Protein AF-A0A3L8BVX8-F1 (afdb_monomer_lite)

Secondary structure (DSSP, 8-state):
---------SSSTTHHHHHHHHHHHHHHHHHHHHHHHHHHHHHHHHHHHHHHHHHHHHHHHHS--GGGS--------------------------PPPEEEEEETTEEEEEETTEEEEEETTPBPTTSPEEEEEETTTEEEEEETTEEEEE----

Structure (mmCIF, N/CA/C/O backbone):
data_AF-A0A3L8BVX8-F1
#
_entry.id   AF-A0A3L8BVX8-F1
#
loop_
_atom_site.group_PDB
_atom_site.id
_atom_site.type_symbol
_atom_site.label_atom_id
_atom_site.label_alt_id
_atom_site.label_comp_id
_atom_site.label_asym_id
_atom_site.label_entity_id
_atom_site.label_seq_id
_atom_site.pdbx_PDB_ins_code
_atom_site.Cartn_x
_atom_site.Cartn_y
_atom_site.Cartn_z
_atom_site.occupancy
_atom_site.B_iso_or_equiv
_atom_site.auth_seq_id
_atom_site.auth_comp_id
_atom_site.auth_asym_id
_atom_site.auth_atom_id
_atom_site.pdbx_PDB_model_num
ATOM 1 N N . MET A 1 1 ? 55.418 -27.609 -65.903 1.00 40.19 1 MET A N 1
ATOM 2 C CA . MET A 1 1 ? 55.903 -26.270 -65.505 1.00 40.19 1 MET A CA 1
ATOM 3 C C . MET A 1 1 ? 54.700 -25.449 -65.061 1.00 40.19 1 MET A C 1
ATOM 5 O O . MET A 1 1 ? 53.763 -25.302 -65.830 1.00 40.19 1 MET A O 1
ATOM 9 N N . LYS A 1 2 ? 54.682 -25.034 -63.789 1.00 48.34 2 LYS A N 1
ATOM 10 C CA . LYS A 1 2 ? 53.608 -24.278 -63.122 1.00 48.34 2 LYS A CA 1
ATOM 11 C C . LYS A 1 2 ? 53.751 -22.788 -63.439 1.00 48.34 2 LYS A C 1
ATOM 13 O O . LYS A 1 2 ? 54.715 -22.222 -62.941 1.00 48.34 2 LYS A O 1
ATOM 18 N N . ARG A 1 3 ? 52.830 -22.153 -64.174 1.00 49.91 3 ARG A N 1
ATOM 19 C CA . ARG A 1 3 ? 52.626 -20.685 -64.167 1.00 49.91 3 ARG A CA 1
ATOM 20 C C . ARG A 1 3 ? 51.243 -20.325 -64.719 1.00 49.91 3 ARG A C 1
ATOM 22 O O . ARG A 1 3 ? 51.084 -20.316 -65.928 1.00 49.91 3 ARG A O 1
ATOM 29 N N . LEU A 1 4 ? 50.285 -20.030 -63.839 1.00 49.22 4 LEU A N 1
ATOM 30 C CA . LEU A 1 4 ? 49.219 -19.027 -64.024 1.00 49.22 4 LEU A CA 1
ATOM 31 C C . LEU A 1 4 ? 48.282 -19.092 -62.815 1.00 49.22 4 LEU A C 1
ATOM 33 O O . LEU A 1 4 ? 47.278 -19.791 -62.805 1.00 49.22 4 LEU A O 1
ATOM 37 N N . MET A 1 5 ? 48.678 -18.412 -61.744 1.00 55.72 5 MET A N 1
ATOM 38 C CA . MET A 1 5 ? 47.847 -18.226 -60.555 1.00 55.72 5 MET A CA 1
ATOM 39 C C . MET A 1 5 ? 48.236 -16.901 -59.901 1.00 55.72 5 MET A C 1
ATOM 41 O O . MET A 1 5 ? 48.709 -16.872 -58.777 1.00 55.72 5 MET A O 1
ATOM 45 N N . ILE A 1 6 ? 48.133 -15.801 -60.652 1.00 54.34 6 ILE A N 1
ATOM 46 C CA . ILE A 1 6 ? 48.183 -14.443 -60.092 1.00 54.34 6 ILE A CA 1
ATOM 47 C C . ILE A 1 6 ? 47.296 -13.543 -60.961 1.00 54.34 6 ILE A C 1
ATOM 49 O O . ILE A 1 6 ? 47.791 -12.813 -61.809 1.00 54.34 6 ILE A O 1
ATOM 53 N N . LEU A 1 7 ? 45.977 -13.628 -60.786 1.00 51.84 7 LEU A N 1
ATOM 54 C CA . LEU A 1 7 ? 45.077 -12.518 -61.120 1.00 51.84 7 LEU A CA 1
ATOM 55 C C . LEU A 1 7 ? 43.749 -12.655 -60.363 1.00 51.84 7 LEU A C 1
ATOM 57 O O . LEU A 1 7 ? 42.691 -12.822 -60.953 1.00 51.84 7 LEU A O 1
ATOM 61 N N . SER A 1 8 ? 43.802 -12.654 -59.032 1.00 52.12 8 SER A N 1
ATOM 62 C CA . SER A 1 8 ? 42.592 -12.572 -58.204 1.00 52.12 8 SER A CA 1
ATOM 63 C C . SER A 1 8 ? 42.935 -12.052 -56.812 1.00 52.12 8 SER A C 1
ATOM 65 O O . SER A 1 8 ? 42.783 -12.764 -55.824 1.00 52.12 8 SER A O 1
ATOM 67 N N . MET A 1 9 ? 43.466 -10.831 -56.707 1.00 54.75 9 MET A N 1
ATOM 68 C CA . MET A 1 9 ? 43.654 -10.213 -55.388 1.00 54.75 9 MET A CA 1
ATOM 69 C C . MET A 1 9 ? 43.747 -8.686 -55.455 1.00 54.75 9 MET A C 1
ATOM 71 O O . MET A 1 9 ? 44.717 -8.102 -54.998 1.00 54.75 9 MET A O 1
ATOM 75 N N . MET A 1 10 ? 42.758 -8.029 -56.061 1.00 52.38 10 MET A N 1
ATOM 76 C CA . MET A 1 10 ? 42.652 -6.561 -56.074 1.00 52.38 10 MET A CA 1
ATOM 77 C C . MET A 1 10 ? 41.171 -6.130 -56.112 1.00 52.38 10 MET A C 1
ATOM 79 O O . MET A 1 10 ? 40.773 -5.442 -57.038 1.00 52.38 10 MET A O 1
ATOM 83 N N . CYS A 1 11 ? 40.311 -6.582 -55.185 1.00 49.97 11 CYS A N 1
ATOM 84 C CA . CYS A 1 11 ? 38.930 -6.049 -55.081 1.00 49.97 11 CYS A CA 1
ATOM 85 C C . CYS A 1 11 ? 38.287 -6.091 -53.676 1.00 49.97 11 CYS A C 1
ATOM 87 O O . CYS A 1 11 ? 37.120 -5.742 -53.547 1.00 49.97 11 CYS A O 1
ATOM 89 N N . THR A 1 12 ? 38.986 -6.482 -52.605 1.00 53.22 12 THR A N 1
ATOM 90 C CA . THR A 1 12 ? 38.352 -6.632 -51.274 1.00 53.22 12 THR A CA 1
ATOM 91 C C . THR A 1 12 ? 38.521 -5.433 -50.334 1.00 53.22 12 THR A C 1
ATOM 93 O O . THR A 1 12 ? 37.872 -5.384 -49.296 1.00 53.22 12 THR A O 1
ATOM 96 N N . SER A 1 13 ? 39.326 -4.428 -50.686 1.00 50.41 13 SER A N 1
ATOM 97 C CA . SER A 1 13 ? 39.636 -3.300 -49.787 1.00 50.41 13 SER A CA 1
ATOM 98 C C . SER A 1 13 ? 38.555 -2.209 -49.725 1.00 50.41 13 SER A C 1
ATOM 100 O O . SER A 1 13 ? 38.579 -1.390 -48.813 1.00 50.41 13 SER A O 1
ATOM 102 N N . GLY A 1 14 ? 37.624 -2.165 -50.686 1.00 51.69 14 GLY A N 1
ATOM 103 C CA . GLY A 1 14 ? 36.599 -1.112 -50.771 1.00 51.69 14 GLY A CA 1
ATOM 104 C C . GLY A 1 14 ? 35.377 -1.325 -49.869 1.00 51.69 14 GLY A C 1
ATOM 105 O O . GLY A 1 14 ? 34.728 -0.356 -49.491 1.00 51.69 14 GLY A O 1
ATOM 106 N N . LEU A 1 15 ? 35.074 -2.571 -49.488 1.00 51.84 15 LEU A N 1
ATOM 107 C CA . LEU A 1 15 ? 33.893 -2.896 -48.672 1.00 51.84 15 LEU A CA 1
ATOM 108 C C . LEU A 1 15 ? 34.083 -2.563 -47.183 1.00 51.84 15 LEU A C 1
ATOM 110 O O . LEU A 1 15 ? 33.143 -2.123 -46.530 1.00 51.84 15 LEU A O 1
ATOM 114 N N . ALA A 1 16 ? 35.308 -2.683 -46.665 1.00 51.44 16 ALA A N 1
ATOM 115 C CA . ALA A 1 16 ? 35.597 -2.459 -45.247 1.00 51.44 16 ALA A CA 1
ATOM 116 C C . ALA A 1 16 ? 35.434 -0.989 -44.805 1.00 51.44 16 ALA A C 1
ATOM 118 O O . ALA A 1 16 ? 35.079 -0.724 -43.660 1.00 51.44 16 ALA A O 1
ATOM 119 N N . TYR A 1 17 ? 35.664 -0.022 -45.702 1.00 50.22 17 TYR A N 1
ATOM 120 C CA . TYR A 1 17 ? 35.533 1.405 -45.374 1.00 50.22 17 TYR A CA 1
ATOM 121 C C . TYR A 1 17 ? 34.067 1.862 -45.291 1.00 50.22 17 TYR A C 1
ATOM 123 O O . TYR A 1 17 ? 33.740 2.713 -44.468 1.00 50.22 17 TYR A O 1
ATOM 131 N N . ALA A 1 18 ? 33.178 1.274 -46.099 1.00 53.62 18 ALA A N 1
ATOM 132 C CA . ALA A 1 18 ? 31.747 1.580 -46.079 1.00 53.62 18 ALA A CA 1
ATOM 133 C C . ALA A 1 18 ? 31.022 0.939 -44.876 1.00 53.62 18 ALA A C 1
ATOM 135 O O . ALA A 1 18 ? 30.119 1.552 -44.310 1.00 53.62 18 ALA A O 1
ATOM 136 N N . GLU A 1 19 ? 31.442 -0.256 -44.437 1.00 54.75 19 GLU A N 1
ATOM 137 C CA . GLU A 1 19 ? 30.922 -0.892 -43.213 1.00 54.75 19 GLU A CA 1
ATOM 138 C C . GLU A 1 19 ? 31.287 -0.114 -41.943 1.00 54.75 19 GLU A C 1
ATOM 140 O O . GLU A 1 19 ? 30.464 0.002 -41.032 1.00 54.75 19 GLU A O 1
ATOM 145 N N . MET A 1 20 ? 32.497 0.455 -41.879 1.00 60.53 20 MET A N 1
ATOM 146 C CA . MET A 1 20 ? 32.952 1.190 -40.696 1.00 60.53 20 MET A CA 1
ATOM 147 C C . MET A 1 20 ? 32.127 2.470 -40.475 1.00 60.53 20 MET A C 1
ATOM 149 O O . MET A 1 20 ? 31.763 2.769 -39.338 1.00 60.53 20 MET A O 1
ATOM 153 N N . ASP A 1 21 ? 31.741 3.165 -41.550 1.00 66.81 21 ASP A N 1
ATOM 154 C CA . ASP A 1 21 ? 30.885 4.360 -41.481 1.00 66.81 21 ASP A CA 1
ATOM 155 C C . ASP A 1 21 ? 29.404 4.001 -41.238 1.00 66.81 21 ASP A C 1
ATOM 157 O O . ASP A 1 21 ? 28.725 4.631 -40.427 1.00 66.81 21 ASP A O 1
ATOM 161 N N . GLY A 1 22 ? 28.914 2.912 -41.844 1.00 75.69 22 GLY A N 1
ATOM 162 C CA . GLY A 1 22 ? 27.561 2.396 -41.597 1.00 75.69 22 GLY A CA 1
ATOM 163 C C . GLY A 1 22 ? 27.333 1.952 -40.147 1.00 75.69 22 GLY A C 1
ATOM 164 O O . GLY A 1 22 ? 26.266 2.196 -39.581 1.00 75.69 22 GLY A O 1
ATOM 165 N N . SER A 1 23 ? 28.349 1.363 -39.506 1.00 77.12 23 SER A N 1
ATOM 166 C CA . SER A 1 23 ? 28.278 0.970 -38.091 1.00 77.12 23 SER A CA 1
ATOM 167 C C . SER A 1 23 ? 28.149 2.170 -37.145 1.00 77.12 23 SER A C 1
ATOM 169 O O . SER A 1 23 ? 27.433 2.101 -36.145 1.00 77.12 23 SER A O 1
ATOM 171 N N . LYS A 1 24 ? 28.778 3.298 -37.495 1.00 80.94 24 LYS A N 1
ATOM 172 C CA . LYS A 1 24 ? 28.699 4.550 -36.739 1.00 80.94 24 LYS A CA 1
ATOM 173 C C . LYS A 1 24 ? 27.318 5.194 -36.858 1.00 80.94 24 LYS A C 1
ATOM 175 O O . LYS A 1 24 ? 26.773 5.633 -35.849 1.00 80.94 24 LYS A O 1
ATOM 180 N N . ILE A 1 25 ? 26.733 5.187 -38.057 1.00 80.81 25 ILE A N 1
ATOM 181 C CA . ILE A 1 25 ? 25.368 5.682 -38.297 1.00 80.81 25 ILE A CA 1
ATOM 182 C C . ILE A 1 25 ? 24.350 4.853 -37.504 1.00 80.81 25 ILE A C 1
ATOM 184 O O . ILE A 1 25 ? 23.512 5.415 -36.804 1.00 80.81 25 ILE A O 1
ATOM 188 N N . LEU A 1 26 ? 24.467 3.521 -37.534 1.00 84.12 26 LEU A N 1
ATOM 189 C CA . LEU A 1 26 ? 23.598 2.633 -36.752 1.00 84.12 26 LEU A CA 1
ATOM 190 C C . LEU A 1 26 ? 23.714 2.873 -35.241 1.00 84.12 26 LEU A C 1
ATOM 192 O O . LEU A 1 26 ? 22.714 2.816 -34.526 1.00 84.12 26 LEU A O 1
ATOM 196 N N . MET A 1 27 ? 24.923 3.142 -34.744 1.00 84.88 27 MET A N 1
ATOM 197 C CA . MET A 1 27 ? 25.143 3.455 -33.333 1.00 84.88 27 MET A CA 1
ATOM 198 C C . MET A 1 27 ? 24.500 4.792 -32.939 1.00 84.88 27 MET A C 1
ATOM 200 O O . MET A 1 27 ? 23.818 4.850 -31.917 1.00 84.88 27 MET A O 1
ATOM 204 N N . GLU A 1 28 ? 24.643 5.831 -33.765 1.00 87.06 28 GLU A N 1
ATOM 205 C CA . GLU A 1 28 ? 24.022 7.142 -33.533 1.00 87.06 28 GLU A CA 1
ATOM 206 C C . GLU A 1 28 ? 22.485 7.064 -33.567 1.00 87.06 28 GLU A C 1
ATOM 208 O O . GLU A 1 28 ? 21.800 7.638 -32.718 1.00 87.06 28 GLU A O 1
ATOM 213 N N . GLU A 1 29 ? 21.914 6.302 -34.503 1.00 83.06 29 GLU A N 1
ATOM 214 C CA . GLU A 1 29 ? 20.468 6.072 -34.560 1.00 83.06 29 GLU A CA 1
ATOM 215 C C . GLU A 1 29 ? 19.955 5.287 -33.347 1.00 83.06 29 GLU A C 1
ATOM 217 O O . GLU A 1 29 ? 18.891 5.605 -32.806 1.00 83.06 29 GLU A O 1
ATOM 222 N N . ALA A 1 30 ? 20.716 4.299 -32.869 1.00 85.25 30 ALA A N 1
ATOM 223 C CA . ALA A 1 30 ? 20.374 3.550 -31.665 1.00 85.25 30 ALA A CA 1
ATOM 224 C C . ALA A 1 30 ? 20.423 4.427 -30.401 1.00 85.25 30 ALA A C 1
ATOM 226 O O . ALA A 1 30 ? 19.580 4.276 -29.513 1.00 85.25 30 ALA A O 1
ATOM 227 N N . GLU A 1 31 ? 21.382 5.350 -30.305 1.00 87.81 31 GLU A N 1
ATOM 228 C CA . GLU A 1 31 ? 21.441 6.338 -29.223 1.00 87.81 31 GLU A CA 1
ATOM 229 C C . GLU A 1 31 ? 20.246 7.291 -29.278 1.00 87.81 31 GLU A C 1
ATOM 231 O O . GLU A 1 31 ? 19.532 7.437 -28.281 1.00 87.81 31 GLU A O 1
ATOM 236 N N . ARG A 1 32 ? 19.934 7.829 -30.462 1.00 88.50 32 ARG A N 1
ATOM 237 C CA . ARG A 1 3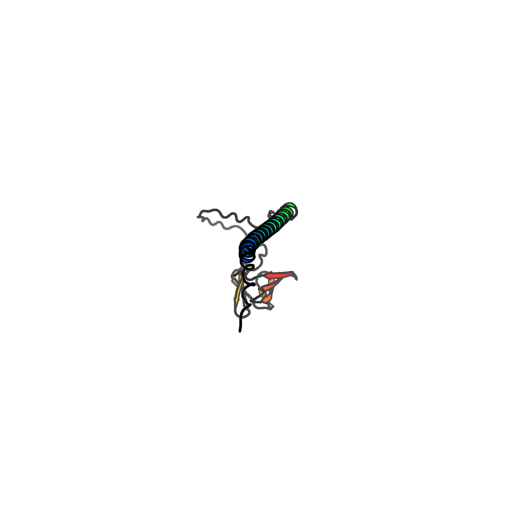2 ? 18.755 8.677 -30.679 1.00 88.50 32 ARG A CA 1
ATOM 238 C C . ARG A 1 32 ? 17.456 7.965 -30.288 1.00 88.50 32 ARG A C 1
ATOM 240 O O . ARG A 1 32 ? 16.591 8.560 -29.647 1.00 88.50 32 ARG A O 1
ATOM 247 N N . ALA A 1 33 ? 17.312 6.682 -30.620 1.00 87.75 33 ALA A N 1
ATOM 248 C CA . ALA A 1 33 ? 16.141 5.890 -30.243 1.00 87.75 33 ALA A CA 1
ATOM 249 C C . ALA A 1 33 ? 16.017 5.711 -28.718 1.00 87.75 33 ALA A C 1
ATOM 251 O O . ALA A 1 33 ? 14.920 5.834 -28.166 1.00 87.75 33 ALA A O 1
ATOM 252 N N . LYS A 1 34 ? 17.135 5.479 -28.017 1.00 90.00 34 LYS A N 1
ATOM 253 C CA . LYS A 1 34 ? 17.160 5.390 -26.546 1.00 90.00 34 LYS A CA 1
ATOM 254 C C . LYS A 1 34 ? 16.774 6.710 -25.886 1.00 90.00 34 LYS A C 1
ATOM 256 O O . LYS A 1 34 ? 16.040 6.707 -24.897 1.00 90.00 34 LYS A O 1
ATOM 261 N N . GLU A 1 35 ? 17.241 7.835 -26.421 1.00 87.44 35 GLU A N 1
ATOM 262 C CA . GLU A 1 35 ? 16.870 9.162 -25.924 1.00 87.44 35 GLU A CA 1
ATOM 263 C C . GLU A 1 35 ? 15.372 9.424 -26.077 1.00 87.44 35 GLU A C 1
ATOM 265 O O . GLU A 1 35 ? 14.720 9.834 -25.115 1.00 87.44 35 GLU A O 1
ATOM 270 N N . VAL A 1 36 ? 14.798 9.104 -27.240 1.00 91.25 36 VAL A N 1
ATOM 271 C CA . VAL A 1 36 ? 13.350 9.215 -27.469 1.00 91.25 36 VAL A CA 1
ATOM 272 C C . VAL A 1 36 ? 12.570 8.345 -26.484 1.00 91.25 36 VAL A C 1
ATOM 274 O O . VAL A 1 36 ? 11.610 8.823 -25.881 1.00 91.25 36 VAL A O 1
ATOM 277 N N . GLN A 1 37 ? 12.996 7.101 -26.256 1.00 88.69 37 GLN A N 1
ATOM 278 C CA . GLN A 1 37 ? 12.343 6.210 -25.294 1.00 88.69 37 GLN A CA 1
ATOM 279 C C . GLN A 1 37 ? 12.404 6.768 -23.863 1.00 88.69 37 GLN A C 1
ATOM 281 O O . GLN A 1 37 ? 11.413 6.740 -23.132 1.00 88.69 37 GLN A O 1
ATOM 286 N N . ARG A 1 38 ? 13.550 7.330 -23.463 1.00 91.94 38 ARG A N 1
ATOM 287 C CA . ARG A 1 38 ? 13.710 7.984 -22.159 1.00 91.94 38 ARG A CA 1
ATOM 288 C C . ARG A 1 38 ? 12.780 9.189 -22.013 1.00 91.94 38 ARG A C 1
ATOM 290 O O . ARG A 1 38 ? 12.171 9.353 -20.957 1.00 91.94 38 ARG A O 1
ATOM 297 N N . LEU A 1 39 ? 12.660 10.014 -23.052 1.00 89.12 39 LEU A N 1
ATOM 298 C CA . LEU A 1 39 ? 11.762 11.170 -23.063 1.00 89.12 39 LEU A CA 1
ATOM 299 C C . LEU A 1 39 ? 10.292 10.748 -22.989 1.00 89.12 39 LEU A C 1
ATOM 301 O O . LEU A 1 39 ? 9.528 11.343 -22.233 1.00 89.12 39 LEU A O 1
ATOM 305 N N . GLN A 1 40 ? 9.899 9.694 -23.708 1.00 88.50 40 GLN A N 1
ATOM 306 C CA . GLN A 1 40 ? 8.548 9.132 -23.621 1.00 88.50 40 GLN A CA 1
ATOM 307 C C . GLN A 1 40 ? 8.234 8.645 -22.206 1.00 88.50 40 GLN A C 1
ATOM 309 O O . GLN A 1 40 ? 7.190 8.992 -21.661 1.00 88.50 40 GLN A O 1
ATOM 314 N N . TYR A 1 41 ? 9.165 7.926 -21.578 1.00 92.81 41 TYR A N 1
ATOM 315 C CA . TYR A 1 41 ? 9.006 7.471 -20.199 1.00 92.81 41 TYR A CA 1
ATOM 316 C C . TYR A 1 41 ? 8.844 8.641 -19.214 1.00 92.81 41 TYR A C 1
ATOM 318 O O . TYR A 1 41 ? 7.983 8.618 -18.336 1.00 92.81 41 TYR A O 1
ATOM 326 N N . GLN A 1 42 ? 9.633 9.707 -19.382 1.00 91.81 42 GLN A N 1
ATOM 327 C CA . GLN A 1 42 ? 9.491 10.923 -18.576 1.00 91.81 42 GLN A CA 1
ATOM 328 C C . GLN A 1 42 ? 8.141 11.618 -18.798 1.00 91.81 42 GLN A C 1
ATOM 330 O O . GLN A 1 42 ? 7.522 12.070 -17.834 1.00 91.81 42 GLN A O 1
ATOM 335 N N . ALA A 1 43 ? 7.669 11.685 -20.044 1.00 89.69 43 ALA A N 1
ATOM 336 C CA . ALA A 1 43 ? 6.373 12.265 -20.380 1.00 89.69 43 ALA A CA 1
ATOM 337 C C . ALA A 1 43 ? 5.210 11.449 -19.795 1.00 89.69 43 ALA A C 1
ATOM 339 O O . ALA A 1 43 ? 4.244 12.027 -19.299 1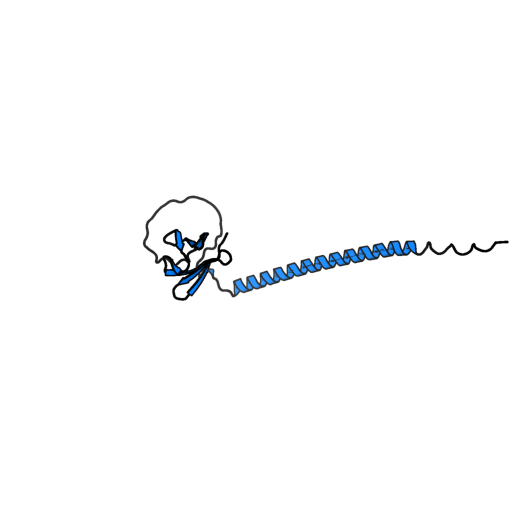.00 89.69 43 ALA A O 1
ATOM 340 N N . GLU A 1 44 ? 5.308 10.120 -19.797 1.00 90.69 44 GLU A N 1
ATOM 341 C CA . GLU A 1 44 ? 4.303 9.237 -19.206 1.00 90.69 44 GLU A CA 1
ATOM 342 C C . GLU A 1 44 ? 4.230 9.398 -17.682 1.00 90.69 44 GLU A C 1
ATOM 344 O O . GLU A 1 44 ? 3.145 9.593 -17.133 1.00 90.69 44 GLU A O 1
ATOM 349 N N . LEU A 1 45 ? 5.383 9.444 -17.007 1.00 90.44 45 LEU A N 1
ATOM 350 C CA . LEU A 1 45 ? 5.477 9.778 -15.581 1.00 90.44 45 LEU A CA 1
ATOM 351 C C . LEU A 1 45 ? 4.834 11.132 -15.263 1.00 90.44 45 LEU A C 1
ATOM 353 O O . LEU A 1 45 ? 4.117 11.270 -14.269 1.00 90.44 45 LEU A O 1
ATOM 357 N N . LEU A 1 46 ? 5.087 12.144 -16.096 1.00 89.75 46 LEU A N 1
ATOM 358 C CA . LEU A 1 46 ? 4.501 13.469 -15.919 1.00 89.75 46 LEU A CA 1
ATOM 359 C C . LEU A 1 46 ? 2.980 13.440 -16.118 1.00 89.75 46 LEU A C 1
ATOM 361 O O . LEU A 1 46 ? 2.254 14.048 -15.333 1.00 89.75 46 LEU A O 1
ATOM 365 N N . LYS A 1 47 ? 2.495 12.699 -17.120 1.00 90.69 47 LYS A N 1
ATOM 366 C CA . LYS A 1 47 ? 1.064 12.520 -17.385 1.00 90.69 47 LYS A CA 1
ATOM 367 C C . LYS A 1 47 ? 0.356 11.864 -16.201 1.00 90.69 47 LYS A C 1
ATOM 369 O O . LYS A 1 47 ? -0.666 12.379 -15.761 1.00 90.69 47 LYS A O 1
ATOM 374 N N . GLN A 1 48 ? 0.927 10.798 -15.643 1.00 90.56 48 GLN A N 1
ATOM 375 C CA . GLN A 1 48 ? 0.384 10.135 -14.454 1.00 90.56 48 GLN A CA 1
ATOM 376 C C . GLN A 1 48 ? 0.310 11.089 -13.258 1.00 90.56 48 GLN A C 1
ATOM 378 O O . GLN A 1 48 ? -0.708 11.154 -12.575 1.00 90.56 48 GLN A O 1
ATOM 383 N N . ARG A 1 49 ? 1.360 11.886 -13.021 1.00 87.38 49 ARG A N 1
ATOM 384 C CA . ARG A 1 49 ? 1.362 12.892 -11.945 1.00 87.38 49 ARG A CA 1
ATOM 385 C C . ARG A 1 49 ? 0.299 13.968 -12.149 1.00 87.38 49 ARG A C 1
ATOM 387 O O . ARG A 1 49 ? -0.358 14.348 -11.186 1.00 87.38 49 ARG A O 1
ATOM 394 N N . ALA A 1 50 ? 0.126 14.450 -13.379 1.00 87.69 50 ALA A N 1
ATOM 395 C CA . ALA A 1 50 ? -0.902 15.433 -13.709 1.00 87.69 50 ALA A CA 1
ATOM 396 C C . ALA A 1 50 ? -2.316 14.865 -13.515 1.00 87.69 50 ALA A C 1
ATOM 398 O O . ALA A 1 50 ? -3.194 15.555 -13.005 1.00 87.69 50 ALA A O 1
ATOM 399 N N . GLU A 1 51 ? -2.527 13.601 -13.875 1.00 87.69 51 GLU A N 1
ATOM 400 C CA . GLU A 1 51 ? -3.796 12.908 -13.669 1.00 87.69 51 GLU A CA 1
ATOM 401 C C . GLU A 1 51 ? -4.104 12.709 -12.176 1.00 87.69 51 GLU A C 1
ATOM 403 O O . GLU A 1 51 ? -5.205 13.040 -11.740 1.00 87.69 51 GLU A O 1
ATOM 408 N N . ILE A 1 52 ? -3.123 12.291 -11.367 1.00 82.88 52 ILE A N 1
ATOM 409 C CA . ILE A 1 52 ? -3.263 12.222 -9.901 1.00 82.88 52 ILE A CA 1
ATOM 410 C C . ILE A 1 52 ? -3.619 13.597 -9.331 1.00 82.88 52 ILE A C 1
ATOM 412 O O . ILE A 1 52 ? -4.561 13.706 -8.553 1.00 82.88 52 ILE A O 1
ATOM 416 N N . ALA A 1 53 ? -2.904 14.652 -9.733 1.00 81.75 53 ALA A N 1
ATOM 417 C CA . ALA A 1 53 ? -3.174 16.008 -9.264 1.00 81.75 53 ALA A CA 1
ATOM 418 C C . ALA A 1 53 ? -4.593 16.471 -9.629 1.00 81.75 53 ALA A C 1
ATOM 420 O O . ALA A 1 53 ? -5.263 17.090 -8.808 1.00 81.75 53 ALA A O 1
ATOM 421 N N . LYS A 1 54 ? -5.076 16.120 -10.827 1.00 86.62 54 LYS A N 1
ATOM 422 C CA . LYS A 1 54 ? -6.446 16.413 -11.252 1.00 86.62 54 LYS A CA 1
ATOM 423 C C . LYS A 1 54 ? -7.472 15.687 -10.383 1.00 86.62 54 LYS A C 1
ATOM 425 O O . LYS A 1 54 ? -8.416 16.318 -9.924 1.00 86.62 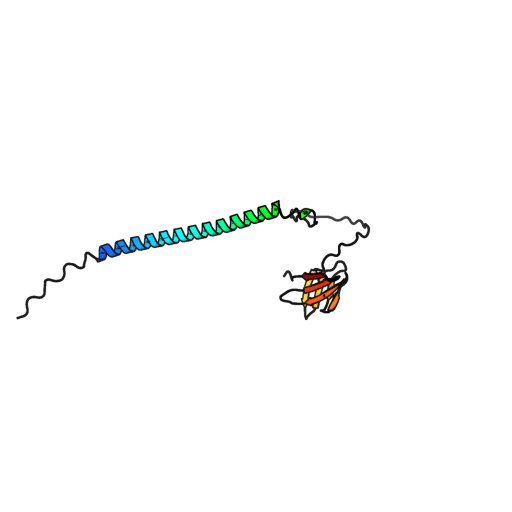54 LYS A O 1
ATOM 430 N N . TYR A 1 55 ? -7.283 14.394 -10.123 1.00 82.44 55 TYR A N 1
ATOM 431 C CA . TYR A 1 55 ? -8.184 13.659 -9.234 1.00 82.44 55 TYR A CA 1
ATOM 432 C C . TYR A 1 55 ? -8.129 14.183 -7.796 1.00 82.44 55 TYR A C 1
ATOM 434 O O . TYR A 1 55 ? -9.165 14.250 -7.146 1.00 82.44 55 TYR A O 1
ATOM 442 N N . MET A 1 56 ? -6.960 14.599 -7.302 1.00 79.25 56 MET A N 1
ATOM 443 C CA . MET A 1 56 ? -6.840 15.240 -5.989 1.00 79.25 56 MET A CA 1
ATOM 444 C C . MET A 1 56 ? -7.613 16.559 -5.920 1.00 79.25 56 MET A C 1
ATOM 446 O O . MET A 1 56 ? -8.311 16.786 -4.937 1.00 79.25 56 MET A O 1
ATOM 450 N N . ASP A 1 57 ? -7.527 17.400 -6.952 1.00 79.75 57 ASP A N 1
ATOM 451 C CA . ASP A 1 57 ? -8.295 18.648 -7.037 1.00 79.75 57 ASP A CA 1
ATOM 452 C C . ASP A 1 57 ? -9.806 18.369 -7.113 1.00 79.75 57 ASP A C 1
ATOM 454 O O . ASP A 1 57 ? -10.611 19.020 -6.450 1.00 79.75 57 ASP A O 1
ATOM 458 N N . GLU A 1 58 ? -10.208 17.330 -7.847 1.00 78.38 58 GLU A N 1
ATOM 459 C CA . GLU A 1 58 ? -11.610 16.918 -7.945 1.00 78.38 58 GLU A CA 1
ATOM 460 C C . GLU A 1 58 ? -12.142 16.362 -6.614 1.00 78.38 58 GLU A C 1
ATOM 462 O O . GLU A 1 58 ? -13.259 16.693 -6.214 1.00 78.38 58 GLU A O 1
ATOM 467 N N . ILE A 1 59 ? -11.323 15.611 -5.870 1.00 77.06 59 ILE A N 1
ATOM 468 C CA . ILE A 1 59 ? -11.615 15.188 -4.492 1.00 77.06 59 ILE A CA 1
ATOM 469 C C . ILE A 1 59 ? -11.688 16.402 -3.563 1.00 77.06 59 ILE A C 1
ATOM 471 O O . ILE A 1 59 ? -12.607 16.489 -2.761 1.00 77.06 59 ILE A O 1
ATOM 475 N N . GLN A 1 60 ? -10.778 17.367 -3.669 1.00 75.00 60 GLN A N 1
ATOM 476 C CA . GLN A 1 60 ? -10.824 18.575 -2.844 1.00 75.00 60 GLN A CA 1
ATOM 477 C C . GLN A 1 60 ? -12.082 19.412 -3.129 1.00 75.00 60 GLN A C 1
ATOM 479 O O . GLN A 1 60 ? -12.660 20.002 -2.220 1.00 75.00 60 GLN A O 1
ATOM 484 N N . LYS A 1 61 ? -12.527 19.449 -4.389 1.00 75.50 61 LYS A N 1
ATOM 485 C CA . LYS A 1 61 ? -13.678 20.241 -4.830 1.00 75.50 61 LYS A CA 1
ATOM 486 C C . LYS A 1 61 ? -15.027 19.572 -4.560 1.00 75.50 61 LYS A C 1
ATOM 488 O O . LYS A 1 61 ? -15.992 20.268 -4.252 1.00 75.50 61 LYS A O 1
ATOM 493 N N . HIS A 1 62 ? -15.119 18.249 -4.707 1.00 75.50 62 HIS A N 1
ATOM 494 C CA . HIS A 1 62 ? -16.377 17.495 -4.603 1.00 75.50 62 HIS A CA 1
ATOM 495 C C . HIS A 1 62 ? -16.451 16.565 -3.388 1.00 75.50 62 HIS A C 1
ATOM 497 O O . HIS A 1 62 ? -17.547 16.189 -2.982 1.00 75.50 62 HIS A O 1
ATOM 503 N N . GLY A 1 63 ? -15.315 16.199 -2.800 1.00 62.16 63 GLY A N 1
ATOM 504 C CA . GLY A 1 63 ? -15.196 15.253 -1.686 1.00 62.16 63 GLY A CA 1
ATOM 505 C C . GLY A 1 63 ? -15.586 15.805 -0.318 1.00 62.16 63 GLY A C 1
ATOM 506 O O . GLY A 1 63 ? -15.415 15.101 0.671 1.00 62.16 63 GLY A O 1
ATOM 507 N N . GLY A 1 64 ? -16.151 17.014 -0.264 1.00 53.59 64 GLY A N 1
ATOM 508 C CA . GLY A 1 64 ? -16.660 17.610 0.963 1.00 53.59 64 GLY A CA 1
ATOM 509 C C . GLY A 1 64 ? -15.544 18.071 1.895 1.00 53.59 64 GLY A C 1
ATOM 510 O O . GLY A 1 64 ? -14.514 17.424 2.069 1.00 53.59 64 GLY A O 1
ATOM 511 N N . ASP A 1 65 ? -15.759 19.229 2.501 1.00 53.59 65 ASP A N 1
ATOM 512 C CA . ASP A 1 65 ? -14.869 19.788 3.502 1.00 53.59 65 ASP A CA 1
ATOM 513 C C . ASP A 1 65 ? -14.929 18.904 4.761 1.00 53.59 65 ASP A C 1
ATOM 515 O O . ASP A 1 65 ? -15.775 19.079 5.635 1.00 53.59 65 ASP A O 1
ATOM 519 N N . VAL A 1 66 ? -14.049 17.901 4.856 1.00 53.75 66 VAL A N 1
ATOM 520 C CA . VAL A 1 66 ? -13.919 17.071 6.071 1.00 53.75 66 VAL A CA 1
ATOM 521 C C . VAL A 1 66 ? -13.400 17.906 7.252 1.00 53.75 66 VAL A C 1
ATOM 523 O O . VAL A 1 66 ? -13.346 17.426 8.377 1.00 53.75 66 VAL A O 1
ATOM 526 N N . THR A 1 67 ? -13.070 19.182 7.029 1.00 53.91 67 THR A N 1
ATOM 527 C CA . THR A 1 67 ? -12.710 20.149 8.069 1.00 53.91 67 THR A CA 1
ATOM 528 C C . THR A 1 67 ? -13.851 20.400 9.067 1.00 53.91 67 THR A C 1
ATOM 530 O O . THR A 1 67 ? -13.569 20.795 10.197 1.00 53.91 67 THR A O 1
ATOM 533 N N . ASP A 1 68 ? -15.108 20.096 8.712 1.00 49.44 68 ASP A N 1
ATOM 534 C CA . ASP A 1 68 ? -16.255 20.162 9.640 1.00 49.44 68 ASP A CA 1
ATOM 535 C C . ASP A 1 68 ? -16.486 18.850 10.428 1.00 49.44 68 ASP A C 1
ATOM 537 O O . ASP A 1 68 ? -17.219 18.821 11.417 1.00 49.44 68 ASP A O 1
ATOM 541 N N . PHE A 1 69 ? -15.797 17.760 10.062 1.00 50.19 69 PHE A N 1
ATOM 542 C CA . PHE A 1 69 ? -15.639 16.566 10.901 1.00 50.19 69 PHE A CA 1
ATOM 543 C C . PHE A 1 69 ? -14.283 16.651 11.599 1.00 50.19 69 PHE A C 1
ATOM 545 O O . PHE A 1 69 ? -13.281 16.094 11.161 1.00 50.19 69 PHE A O 1
ATOM 552 N N . GLY A 1 70 ? -14.267 17.441 12.673 1.00 52.31 70 GLY A N 1
ATOM 553 C CA . GLY A 1 70 ? -13.073 17.964 13.320 1.00 52.31 70 GLY A CA 1
ATOM 554 C C . GLY A 1 70 ? -11.907 16.991 13.476 1.00 52.31 70 GLY A C 1
ATOM 555 O O . GLY A 1 70 ? -11.934 16.121 14.334 1.00 52.31 70 GLY A O 1
ATOM 556 N N . THR A 1 71 ? -10.822 17.263 12.752 1.00 43.34 71 THR A N 1
ATOM 557 C CA . THR A 1 71 ? -9.454 16.953 13.182 1.00 43.34 71 THR A CA 1
ATOM 558 C C . THR A 1 71 ? -8.470 17.903 12.504 1.00 43.34 71 THR A C 1
ATOM 560 O O . THR A 1 71 ? -8.141 17.768 11.333 1.00 43.34 71 THR A O 1
ATOM 563 N N . VAL A 1 72 ? -8.042 18.896 13.285 1.00 41.94 72 VAL A N 1
ATOM 564 C CA . VAL A 1 72 ? -6.685 19.456 13.367 1.00 41.94 72 VAL A CA 1
ATOM 565 C C . VAL A 1 72 ? -5.872 19.448 12.066 1.00 41.94 72 VAL A C 1
ATOM 567 O O . VAL A 1 72 ? -5.155 18.506 11.738 1.00 41.94 72 VAL A O 1
ATOM 570 N N . SER A 1 73 ? -5.884 20.598 11.395 1.00 41.88 73 SER A N 1
ATOM 571 C CA . SER A 1 73 ? -4.814 21.006 10.490 1.00 41.88 73 SER A CA 1
ATOM 572 C C . SER A 1 73 ? -3.513 21.133 11.291 1.00 41.88 73 SER A C 1
ATOM 574 O O . SER A 1 73 ? -3.269 22.141 11.957 1.00 41.88 73 SER A O 1
ATOM 576 N N . THR A 1 74 ? -2.671 20.099 11.273 1.00 46.09 74 THR A N 1
ATOM 577 C CA . THR A 1 74 ? -1.330 20.155 11.869 1.00 46.09 74 THR A CA 1
ATOM 578 C C . THR A 1 74 ? -0.421 20.988 10.971 1.00 46.09 74 THR A C 1
ATOM 580 O O . THR A 1 74 ? 0.415 20.473 10.233 1.00 46.09 74 THR A O 1
ATOM 583 N N . ARG A 1 75 ? -0.575 22.314 11.032 1.00 40.00 75 ARG A N 1
ATOM 584 C CA . ARG A 1 75 ? 0.462 23.247 10.594 1.00 40.00 75 ARG A CA 1
ATOM 585 C C . ARG A 1 75 ? 1.407 23.468 11.766 1.00 40.00 75 ARG A C 1
ATOM 587 O O . ARG A 1 75 ? 1.219 24.347 12.599 1.00 40.00 75 ARG A O 1
ATOM 594 N N . SER A 1 76 ? 2.414 22.612 11.843 1.00 43.66 76 SER A N 1
ATOM 595 C CA . SER A 1 76 ? 3.520 22.723 12.783 1.00 43.66 76 SER A CA 1
ATOM 596 C C . SER A 1 76 ? 4.361 23.967 12.487 1.00 43.66 76 SER A C 1
ATOM 598 O O . SER A 1 76 ? 5.172 23.969 11.563 1.00 43.66 76 SER A O 1
ATOM 600 N N . THR A 1 77 ? 4.208 24.996 13.318 1.00 35.66 77 THR A N 1
ATOM 601 C CA . THR A 1 77 ? 5.220 26.036 13.538 1.00 35.66 77 THR A CA 1
ATOM 602 C C . THR A 1 77 ? 5.283 26.383 15.022 1.00 35.66 77 THR A C 1
ATOM 604 O O . THR A 1 77 ? 4.402 27.060 15.533 1.00 35.66 77 THR A O 1
ATOM 607 N N . GLY A 1 78 ? 6.342 25.897 15.673 1.00 38.69 78 GLY A N 1
ATOM 608 C CA . GLY A 1 78 ? 7.213 26.679 16.553 1.00 38.69 78 GLY A CA 1
ATOM 609 C C . GLY A 1 78 ? 6.663 27.288 17.848 1.00 38.69 78 GLY A C 1
ATOM 610 O O . GLY A 1 78 ? 5.844 28.197 17.824 1.00 38.69 78 GLY A O 1
ATOM 611 N N . THR A 1 79 ? 7.343 26.912 18.940 1.00 32.31 79 THR A N 1
ATOM 612 C CA . THR A 1 79 ? 7.656 27.754 20.117 1.00 32.31 79 THR A CA 1
ATOM 613 C C . THR A 1 79 ? 6.798 27.534 21.371 1.00 32.31 79 THR A C 1
ATOM 615 O O . THR A 1 79 ? 5.800 28.195 21.620 1.00 32.31 79 THR A O 1
ATOM 618 N N . SER A 1 80 ? 7.276 26.568 22.162 1.00 43.88 80 SER A N 1
ATOM 619 C CA . SER A 1 80 ? 7.506 26.572 23.619 1.00 43.88 80 SER A CA 1
ATOM 620 C C . SER A 1 80 ? 6.679 27.462 24.567 1.00 43.88 80 SER A C 1
ATOM 622 O O . SER A 1 80 ? 6.684 28.686 24.464 1.00 43.88 80 SER A O 1
ATOM 624 N N . ASN A 1 81 ? 6.252 26.784 25.643 1.00 38.78 81 ASN A N 1
ATOM 625 C CA . ASN A 1 81 ? 5.955 27.235 27.012 1.00 38.78 81 ASN A CA 1
ATOM 626 C C . ASN A 1 81 ? 4.507 27.641 27.328 1.00 38.78 81 ASN A C 1
ATOM 628 O O . ASN A 1 81 ? 4.124 28.802 27.251 1.00 38.78 81 ASN A O 1
ATOM 632 N N . ALA A 1 82 ? 3.758 26.671 27.859 1.00 39.84 82 ALA A N 1
ATOM 633 C CA . ALA A 1 82 ? 2.779 26.910 28.919 1.00 39.84 82 ALA A CA 1
ATOM 634 C C . ALA A 1 82 ? 3.417 26.481 30.262 1.00 39.84 82 ALA A C 1
ATOM 636 O O . ALA A 1 82 ? 4.335 25.654 30.256 1.00 39.84 82 ALA A O 1
ATOM 637 N N . PRO A 1 83 ? 2.949 26.994 31.412 1.00 54.72 83 PRO A N 1
ATOM 638 C CA . PRO A 1 83 ? 1.794 26.307 31.983 1.00 54.72 83 PRO A CA 1
ATOM 639 C C . PRO A 1 83 ? 0.824 27.237 32.715 1.00 54.72 83 PRO A C 1
ATOM 641 O O . PRO A 1 83 ? 1.229 28.087 33.502 1.00 54.72 83 PRO A O 1
ATOM 644 N N . VAL A 1 84 ? -0.474 26.991 32.558 1.00 35.94 84 VAL A N 1
ATOM 645 C CA . VAL A 1 84 ? -1.436 27.309 33.619 1.00 35.94 84 VAL A CA 1
ATOM 646 C C . VAL A 1 84 ? -2.600 26.329 33.580 1.00 35.94 84 VAL A C 1
ATOM 648 O O . VAL A 1 84 ? -3.348 26.252 32.609 1.00 35.94 84 VAL A O 1
ATOM 651 N N . SER A 1 85 ? -2.706 25.574 34.674 1.00 58.91 85 SER A N 1
ATOM 652 C CA . SER A 1 85 ? -3.868 24.796 35.086 1.00 58.91 85 SER A CA 1
ATOM 653 C C . SER A 1 85 ? -5.105 25.671 35.224 1.00 58.91 85 SER A C 1
ATOM 655 O O . SER A 1 85 ? -5.048 26.697 35.895 1.00 58.91 85 SER A O 1
ATOM 657 N N . VAL A 1 86 ? -6.242 25.167 34.749 1.00 36.97 86 VAL A N 1
ATOM 658 C CA . VAL A 1 86 ? -7.550 25.374 35.385 1.00 36.97 86 VAL A CA 1
ATOM 659 C C . VAL A 1 86 ? -8.443 24.166 35.110 1.00 36.97 86 VAL A C 1
ATOM 661 O O . VAL A 1 86 ? -8.644 23.755 33.971 1.00 36.97 86 VAL A O 1
ATOM 664 N N . SER A 1 87 ? -8.951 23.592 36.195 1.00 57.97 87 SER A N 1
ATOM 665 C CA . SER A 1 87 ? -9.929 22.511 36.252 1.00 57.97 87 SER A CA 1
ATOM 666 C C . SER A 1 87 ? -11.283 22.994 35.716 1.00 57.97 87 SER A C 1
ATOM 668 O O . SER A 1 87 ? -11.827 23.968 36.234 1.00 57.97 87 SER A O 1
ATOM 670 N N . ALA A 1 88 ? -11.847 22.311 34.717 1.00 40.62 88 ALA A N 1
ATOM 671 C CA . ALA A 1 88 ? -13.173 22.594 34.160 1.00 40.62 88 ALA A CA 1
ATOM 672 C C . ALA A 1 88 ? -13.879 21.279 33.741 1.00 40.62 88 ALA A C 1
ATOM 674 O O . ALA A 1 88 ? -13.207 20.262 33.562 1.00 40.62 88 ALA A O 1
ATOM 675 N N . PRO A 1 89 ? -15.224 21.260 33.689 1.00 41.06 89 PRO A N 1
ATOM 676 C CA . PRO A 1 89 ? -16.056 20.091 33.972 1.00 41.06 89 PRO A CA 1
ATOM 677 C C . PRO A 1 89 ? -16.102 19.070 32.829 1.00 41.06 89 PRO A C 1
ATOM 679 O O . PRO A 1 89 ? -15.833 19.388 31.675 1.00 41.06 89 PRO A O 1
ATOM 682 N N . ALA A 1 90 ? -16.462 17.833 33.187 1.00 47.12 90 ALA A N 1
ATOM 683 C CA . ALA A 1 90 ? -16.535 16.663 32.319 1.00 47.12 90 ALA A CA 1
ATOM 684 C C . ALA A 1 90 ? -17.387 16.907 31.059 1.00 47.12 90 ALA A C 1
ATOM 686 O O . ALA A 1 90 ? -18.615 16.847 31.085 1.00 47.12 90 ALA A O 1
ATOM 687 N N . ILE A 1 91 ? -16.693 17.151 29.950 1.00 46.16 91 ILE A N 1
ATOM 688 C CA . ILE A 1 91 ? -17.209 17.069 28.583 1.00 46.16 91 ILE A CA 1
ATOM 689 C C . ILE A 1 91 ? -17.471 15.578 28.310 1.00 46.16 91 ILE A C 1
ATOM 691 O O . ILE A 1 91 ? -16.623 14.760 28.687 1.00 46.16 91 ILE A O 1
ATOM 695 N N . PRO A 1 92 ? -18.606 15.179 27.700 1.00 42.81 92 PRO A N 1
ATOM 696 C CA . PRO A 1 92 ? -18.815 13.793 27.301 1.00 42.81 92 PRO A CA 1
ATOM 697 C C . PRO A 1 92 ? -17.687 13.423 26.340 1.00 42.81 92 PRO A C 1
ATOM 699 O O . PRO A 1 92 ? -17.607 13.943 25.228 1.00 42.81 92 PRO A O 1
ATOM 702 N N . LYS A 1 93 ? -16.752 12.602 26.832 1.00 50.59 93 LYS A N 1
ATOM 703 C CA . LYS A 1 93 ? -15.595 12.143 26.072 1.00 50.59 93 LYS A CA 1
ATOM 704 C C . LYS A 1 93 ? -16.146 11.408 24.864 1.00 50.59 93 LYS A C 1
ATOM 706 O O . LYS A 1 93 ? -16.733 10.341 25.015 1.00 50.59 93 LYS A O 1
ATOM 711 N N . VAL A 1 94 ? -15.994 12.022 23.694 1.00 50.66 94 VAL A N 1
ATOM 712 C CA . VAL A 1 94 ? -16.159 11.354 22.407 1.00 50.66 94 VAL A CA 1
ATOM 713 C C . VAL A 1 94 ? -15.422 10.026 22.532 1.00 50.66 94 VAL A C 1
ATOM 715 O O . VAL A 1 94 ? -14.275 10.014 22.984 1.00 50.66 94 VAL A O 1
ATOM 718 N N . ASP A 1 95 ? -16.125 8.925 22.269 1.00 60.06 95 ASP A N 1
ATOM 719 C CA . ASP A 1 95 ? -15.613 7.560 22.379 1.00 60.06 95 ASP A CA 1
ATOM 720 C C . ASP A 1 95 ? -14.460 7.371 21.385 1.00 60.06 95 ASP A C 1
ATOM 722 O O . ASP A 1 95 ? -14.626 6.849 20.285 1.00 60.06 95 ASP A O 1
ATOM 726 N N . GLU A 1 96 ? -13.286 7.864 21.761 1.00 69.00 96 GLU A N 1
ATOM 727 C CA . GLU A 1 96 ? -12.079 7.804 20.961 1.00 69.00 96 GLU A CA 1
ATOM 728 C C . GLU A 1 96 ? -11.675 6.341 20.819 1.00 69.00 96 GLU A C 1
ATOM 730 O O . GLU A 1 96 ? -11.675 5.563 21.782 1.00 69.00 96 GLU A O 1
ATOM 735 N N . LEU A 1 97 ? -11.406 5.950 19.578 1.00 76.00 97 LEU A N 1
ATOM 736 C CA . LEU A 1 97 ? -11.031 4.589 19.248 1.00 76.00 97 LEU A CA 1
ATOM 737 C C . LEU A 1 97 ? -9.721 4.242 19.967 1.00 76.00 97 LEU A C 1
ATOM 739 O O . LEU A 1 97 ? -8.746 4.984 19.846 1.00 76.00 97 LEU A O 1
ATOM 743 N N . PRO A 1 98 ? -9.677 3.131 20.721 1.00 79.31 98 PRO A N 1
ATOM 744 C CA . PRO A 1 98 ? -8.467 2.730 21.421 1.00 79.31 98 PRO A CA 1
ATOM 745 C C . PRO A 1 98 ? -7.347 2.468 20.418 1.00 79.31 98 PRO A C 1
ATOM 747 O O . PRO A 1 98 ? -7.519 1.698 19.476 1.00 79.31 98 PRO A O 1
ATOM 750 N N . THR A 1 99 ? -6.183 3.073 20.633 1.00 83.31 99 THR A N 1
ATOM 751 C CA . THR A 1 99 ? -5.023 2.887 19.753 1.00 83.31 99 THR A CA 1
ATOM 752 C C . THR A 1 99 ? -4.168 1.724 20.242 1.00 83.31 99 THR A C 1
ATOM 754 O O . THR A 1 99 ? -3.960 1.551 21.444 1.00 83.31 99 THR A O 1
ATOM 757 N N . VAL A 1 100 ? -3.682 0.884 19.326 1.00 84.56 100 VAL A N 1
ATOM 758 C CA . VAL A 1 100 ? -2.835 -0.267 19.670 1.00 84.56 100 VAL A CA 1
ATOM 759 C C . VAL A 1 100 ? -1.394 0.212 19.825 1.00 84.56 100 VAL A C 1
ATOM 761 O O . VAL A 1 100 ? -0.808 0.732 18.886 1.00 84.56 100 VAL A O 1
ATOM 764 N N . LEU A 1 101 ? -0.820 0.027 21.014 1.00 83.62 101 LEU A N 1
ATOM 765 C CA . LEU A 1 101 ? 0.567 0.391 21.312 1.00 83.62 101 LEU A CA 1
ATOM 766 C C . LEU A 1 101 ? 1.541 -0.748 21.018 1.00 83.62 101 LEU A C 1
ATOM 768 O O . LEU A 1 101 ? 2.632 -0.520 20.512 1.00 83.62 101 LEU A O 1
ATOM 772 N N . ASN A 1 102 ? 1.190 -1.967 21.424 1.00 82.69 102 ASN A N 1
ATOM 773 C CA . ASN A 1 102 ? 2.084 -3.116 21.323 1.00 82.69 102 ASN A CA 1
ATOM 774 C C . ASN A 1 102 ? 1.278 -4.416 21.291 1.00 82.69 102 ASN A C 1
ATOM 776 O O . ASN A 1 102 ? 0.219 -4.503 21.913 1.00 82.69 102 ASN A O 1
ATOM 780 N N . ILE A 1 103 ? 1.790 -5.436 20.610 1.00 84.81 103 ILE A N 1
ATOM 781 C CA . ILE A 1 103 ? 1.215 -6.779 20.597 1.00 84.81 103 ILE A CA 1
ATOM 782 C C . ILE A 1 103 ? 2.281 -7.767 21.061 1.00 84.81 103 ILE A C 1
ATOM 784 O O . ILE A 1 103 ? 3.276 -7.994 20.382 1.00 84.81 103 ILE A O 1
ATOM 788 N N . GLU A 1 104 ? 2.038 -8.408 22.202 1.00 80.69 104 GLU A N 1
ATOM 789 C CA . GLU A 1 104 ? 2.941 -9.396 22.787 1.00 80.69 104 GLU A CA 1
ATOM 790 C C . GLU A 1 104 ? 2.181 -10.654 23.190 1.00 80.69 104 GLU A C 1
ATOM 792 O O . GLU A 1 104 ? 1.212 -10.596 23.948 1.00 80.69 104 GLU A O 1
ATOM 797 N N . ASN A 1 105 ? 2.661 -11.824 22.759 1.00 78.62 105 ASN A N 1
ATOM 798 C CA . ASN A 1 105 ? 2.188 -13.122 23.254 1.00 78.62 105 ASN A CA 1
ATOM 799 C C . ASN A 1 105 ? 0.649 -13.25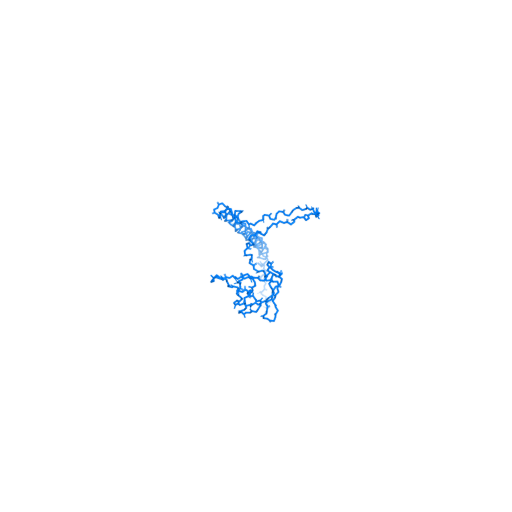2 23.252 1.00 78.62 105 ASN A C 1
ATOM 801 O O . ASN A 1 105 ? 0.038 -13.589 24.272 1.00 78.62 105 ASN A O 1
ATOM 805 N N . ASN A 1 106 ? 0.022 -12.947 22.107 1.00 79.50 106 ASN A N 1
ATOM 806 C CA . ASN A 1 106 ? -1.433 -12.995 21.905 1.00 79.50 106 ASN A CA 1
ATOM 807 C C . ASN A 1 106 ? -2.239 -12.026 22.805 1.00 79.50 106 ASN A C 1
ATOM 809 O O . ASN A 1 106 ? -3.409 -12.260 23.122 1.00 79.50 106 ASN A O 1
ATOM 813 N N . ARG A 1 107 ? -1.598 -10.943 23.254 1.00 84.88 107 ARG A N 1
ATOM 814 C CA . ARG A 1 107 ? -2.204 -9.799 23.942 1.00 84.88 107 ARG A CA 1
ATOM 815 C C . ARG A 1 107 ? -1.875 -8.531 23.183 1.00 84.88 107 ARG A C 1
ATOM 817 O O . ARG A 1 107 ? -0.751 -8.377 22.723 1.00 84.88 107 ARG A O 1
ATOM 824 N N . ALA A 1 108 ? -2.830 -7.619 23.125 1.00 86.62 108 ALA A N 1
ATOM 825 C CA . ALA A 1 108 ? -2.609 -6.275 22.628 1.00 86.62 108 ALA A CA 1
ATOM 826 C C . ALA A 1 108 ? -2.690 -5.289 23.798 1.00 86.62 108 ALA A C 1
ATOM 828 O O . ALA A 1 108 ? -3.562 -5.397 24.665 1.00 86.62 108 ALA A O 1
ATOM 829 N N . ALA A 1 109 ? -1.738 -4.368 23.844 1.00 87.75 109 ALA A N 1
ATOM 830 C CA . ALA A 1 109 ? -1.747 -3.201 24.701 1.00 87.75 109 ALA A CA 1
ATOM 831 C C . ALA A 1 109 ? -2.438 -2.071 23.941 1.00 87.75 109 ALA A C 1
ATOM 833 O O . ALA A 1 109 ? -2.027 -1.727 22.834 1.00 87.75 109 ALA A O 1
ATOM 834 N N . PHE A 1 110 ? -3.463 -1.491 24.544 1.00 87.00 110 PHE A N 1
ATOM 835 C CA . PHE A 1 110 ? -4.243 -0.403 23.985 1.00 87.00 110 PHE A CA 1
ATOM 836 C C . PHE A 1 110 ? -4.080 0.841 24.845 1.00 87.00 110 PHE A C 1
ATOM 838 O O . PHE A 1 110 ? -4.076 0.758 26.075 1.00 87.00 110 PHE A O 1
ATOM 845 N N . GLN A 1 111 ? -3.984 1.999 24.209 1.00 85.06 111 GLN A N 1
ATOM 846 C CA . GLN A 1 111 ? -4.126 3.283 24.867 1.00 85.06 111 GLN A CA 1
ATOM 847 C C . GLN A 1 111 ? -5.590 3.715 24.752 1.00 85.06 111 GLN A C 1
ATOM 849 O O . GLN A 1 111 ? -6.102 3.943 23.660 1.00 85.06 111 GLN A O 1
ATOM 854 N N . THR A 1 112 ? -6.265 3.795 25.896 1.00 83.25 112 THR A N 1
ATOM 855 C CA . THR A 1 112 ? -7.631 4.319 26.019 1.00 83.25 112 THR A CA 1
ATOM 856 C C . THR A 1 112 ? -7.618 5.651 26.768 1.00 83.25 112 THR A C 1
ATOM 858 O O . THR A 1 112 ? -6.614 6.029 27.381 1.00 83.25 112 THR A O 1
ATOM 861 N N . ASN A 1 113 ? -8.773 6.315 26.804 1.00 75.25 113 ASN A N 1
ATOM 862 C CA . ASN A 1 113 ? -9.033 7.492 27.640 1.00 75.25 113 ASN A CA 1
ATOM 863 C C . ASN A 1 113 ? -8.867 7.246 29.149 1.00 75.25 113 ASN A C 1
ATOM 865 O O . ASN A 1 113 ? -8.757 8.202 29.919 1.00 75.25 113 ASN A O 1
ATOM 869 N N . GLU A 1 114 ? -8.886 5.982 29.574 1.00 73.19 114 GLU A N 1
ATOM 870 C CA . GLU A 1 114 ? -8.690 5.555 30.964 1.00 73.19 114 GLU A CA 1
ATOM 871 C C . GLU A 1 114 ? -7.246 5.109 31.239 1.00 73.19 114 GLU A C 1
ATOM 873 O O . GLU A 1 114 ? -6.888 4.799 32.374 1.00 73.19 114 GLU A O 1
ATOM 878 N N . GLY A 1 115 ? -6.392 5.119 30.212 1.00 81.88 115 GLY A N 1
ATOM 879 C CA . GLY A 1 115 ? -4.991 4.736 30.294 1.00 81.88 115 GLY A CA 1
ATOM 880 C C . GLY A 1 115 ? -4.656 3.496 29.470 1.00 81.88 115 GLY A C 1
ATOM 881 O O . GLY A 1 115 ? -5.379 3.098 28.551 1.00 81.88 115 GLY A O 1
ATOM 882 N N . LYS A 1 116 ? -3.505 2.899 29.788 1.00 86.12 116 LYS A N 1
ATOM 883 C CA . LYS A 1 116 ? -3.002 1.700 29.114 1.00 86.12 116 LYS A CA 1
ATOM 884 C C . LYS A 1 116 ? -3.739 0.473 29.623 1.00 86.12 116 LYS A C 1
ATOM 886 O O . LYS A 1 116 ? -3.681 0.165 30.811 1.00 86.12 116 LYS A O 1
ATOM 891 N N . VAL A 1 117 ? -4.381 -0.248 28.718 1.00 86.62 117 VAL A N 1
ATOM 892 C CA . VAL A 1 117 ? -5.120 -1.473 29.024 1.00 86.62 117 VAL A CA 1
ATOM 893 C C . VAL A 1 117 ? -4.611 -2.614 28.169 1.00 86.62 117 VAL A C 1
ATOM 895 O O . VAL A 1 117 ? -4.220 -2.426 27.023 1.00 86.62 117 VAL A O 1
ATOM 898 N N . PHE A 1 118 ? -4.609 -3.819 28.722 1.00 86.75 118 PHE A N 1
ATOM 899 C CA . PHE A 1 118 ? -4.197 -5.014 27.999 1.00 86.75 118 PHE A CA 1
ATOM 900 C C . PHE A 1 118 ? -5.425 -5.873 27.737 1.00 86.75 118 PHE A C 1
ATOM 902 O O . PHE A 1 118 ? -6.145 -6.218 28.671 1.00 86.75 118 PHE A O 1
ATOM 909 N N . GLY A 1 119 ? -5.647 -6.230 26.476 1.00 86.94 119 GLY A N 1
ATOM 910 C CA . GLY A 1 119 ? -6.755 -7.082 26.066 1.00 86.94 119 GLY A CA 1
ATOM 911 C C . GLY A 1 119 ? -6.270 -8.343 25.367 1.00 86.94 119 GLY A C 1
ATOM 912 O O . GLY A 1 119 ? -5.350 -8.312 24.546 1.00 86.94 119 GLY A O 1
ATOM 913 N N . LYS A 1 120 ? -6.912 -9.465 25.691 1.00 90.06 120 LYS A N 1
ATOM 914 C CA . LYS A 1 120 ? -6.849 -10.710 24.912 1.00 90.06 120 LYS A CA 1
ATOM 915 C C . LYS A 1 120 ? -8.064 -10.830 24.004 1.00 90.06 120 LYS A C 1
ATOM 917 O O . LYS A 1 120 ? -9.108 -10.244 24.282 1.00 90.06 120 LYS A O 1
ATOM 922 N N . VAL A 1 121 ? -7.952 -11.667 22.975 1.00 89.75 121 VAL A N 1
ATOM 923 C CA . VAL A 1 121 ? -9.098 -12.068 22.149 1.00 89.75 121 VAL A CA 1
ATOM 924 C C . VAL A 1 121 ? -10.251 -12.547 23.041 1.00 89.75 121 VAL A C 1
ATOM 926 O O . VAL A 1 121 ? -10.069 -13.394 23.914 1.00 89.75 121 VAL A O 1
ATOM 929 N N . GLY A 1 122 ? -11.432 -11.974 22.832 1.00 86.31 122 GLY A N 1
ATOM 930 C CA . GLY A 1 122 ? -12.659 -12.245 23.573 1.00 86.31 122 GLY A CA 1
ATOM 931 C C . GLY A 1 122 ? -12.917 -11.329 24.772 1.00 86.31 122 GLY A C 1
ATOM 932 O O . GLY A 1 122 ? -14.059 -11.301 25.231 1.00 86.31 122 GLY A O 1
ATOM 933 N N . GLN A 1 123 ? -11.921 -10.575 25.254 1.00 86.81 123 GLN A N 1
ATOM 934 C CA . GLN A 1 123 ? -12.097 -9.631 26.362 1.00 86.81 123 GLN A CA 1
ATOM 935 C C . GLN A 1 123 ? -12.707 -8.309 25.900 1.00 86.81 123 GLN A C 1
ATOM 937 O O . GLN A 1 123 ? -12.484 -7.858 24.776 1.00 86.81 123 GLN A O 1
ATOM 942 N N . THR A 1 124 ? -13.453 -7.683 26.805 1.00 87.62 124 THR A N 1
ATOM 943 C CA . THR A 1 124 ? -14.014 -6.347 26.619 1.00 87.62 124 THR A CA 1
ATOM 944 C C . THR A 1 124 ? -13.118 -5.332 27.318 1.00 87.62 124 THR A C 1
ATOM 946 O O . THR A 1 124 ? -12.833 -5.462 28.507 1.00 87.62 124 THR A O 1
ATOM 949 N N . LEU A 1 125 ? -12.650 -4.352 26.558 1.00 85.44 125 LEU A N 1
ATOM 950 C CA . LEU A 1 125 ? -11.881 -3.209 27.020 1.00 85.44 125 LEU A CA 1
ATOM 951 C C . LEU A 1 125 ? -12.806 -2.146 27.632 1.00 85.44 125 LEU A C 1
ATOM 953 O O . LEU A 1 125 ? -14.004 -2.108 27.317 1.00 85.44 125 LEU A O 1
ATOM 957 N N . PRO A 1 126 ? -12.257 -1.232 28.448 1.00 78.38 126 PRO A N 1
ATOM 958 C CA . PRO A 1 126 ? -12.990 -0.049 28.875 1.00 78.38 126 PRO A CA 1
ATOM 959 C C . PRO A 1 126 ? -13.417 0.791 27.667 1.00 78.38 126 PRO A C 1
ATOM 961 O O . PRO A 1 126 ? -12.679 0.909 26.688 1.00 78.38 126 PRO A O 1
ATOM 964 N N . GLY A 1 127 ? -14.646 1.306 27.702 1.00 79.00 127 GLY A N 1
ATOM 965 C CA . GLY A 1 127 ? -15.292 1.947 26.548 1.00 79.00 127 GLY A CA 1
ATOM 966 C C . GLY A 1 127 ? -16.147 1.010 25.680 1.00 79.00 127 GLY A C 1
ATOM 967 O O . GLY A 1 127 ? -16.688 1.446 24.666 1.00 79.00 127 GLY A O 1
ATOM 968 N N . GLY A 1 128 ? -16.301 -0.264 26.070 1.00 83.81 128 GLY A N 1
ATOM 969 C CA . GLY A 1 128 ? -17.243 -1.205 25.441 1.00 83.81 128 GLY A CA 1
ATOM 970 C C . GLY A 1 128 ? -16.705 -1.935 24.207 1.00 83.81 128 GLY A C 1
ATOM 971 O O . GLY A 1 128 ? -17.452 -2.638 23.531 1.00 83.81 128 GLY A O 1
ATOM 972 N N . TYR A 1 129 ? -15.411 -1.804 23.914 1.00 88.31 129 TYR A N 1
ATOM 973 C CA . TYR A 1 129 ? -14.777 -2.466 22.778 1.00 88.31 129 TYR A CA 1
ATOM 974 C C . TYR A 1 129 ? -14.409 -3.909 23.113 1.00 88.31 129 TYR A C 1
ATOM 976 O O . TYR A 1 129 ? -13.591 -4.166 23.989 1.00 88.31 129 TYR A O 1
ATOM 984 N N . ARG A 1 130 ? -14.958 -4.877 22.386 1.00 89.88 130 ARG A N 1
ATOM 985 C CA . ARG A 1 130 ? -14.581 -6.287 22.491 1.00 89.88 130 ARG A CA 1
ATOM 986 C C . ARG A 1 130 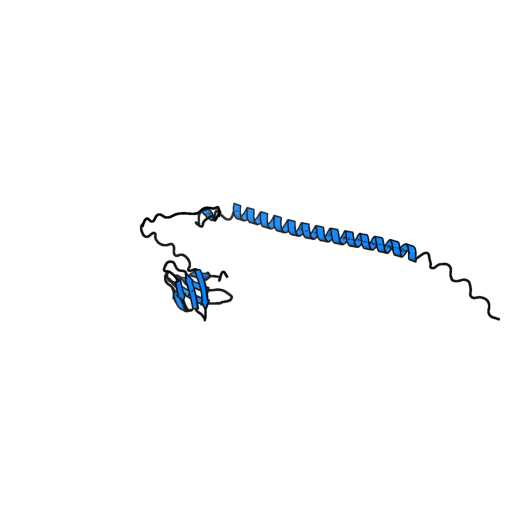? -13.486 -6.630 21.495 1.00 89.88 130 ARG A C 1
ATOM 988 O O . ARG A 1 130 ? -13.637 -6.391 20.302 1.00 89.88 130 ARG A O 1
ATOM 995 N N . VAL A 1 131 ? -12.416 -7.263 21.959 1.00 90.56 131 VA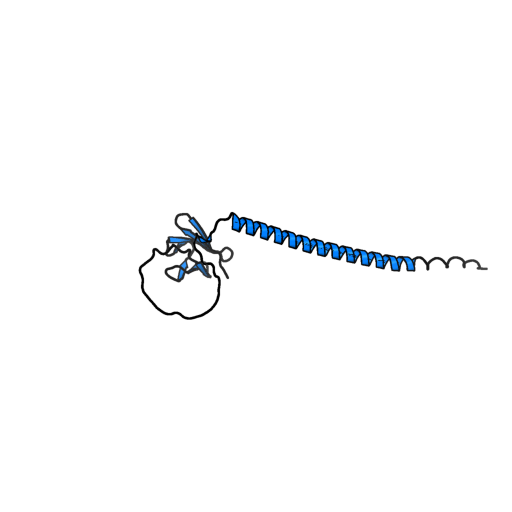L A N 1
ATOM 996 C CA . VAL A 1 131 ? -11.350 -7.749 21.081 1.00 90.56 131 VAL A CA 1
ATOM 997 C C . VAL A 1 131 ? -11.818 -9.014 20.368 1.00 90.56 131 VAL A C 1
ATOM 999 O O . VAL A 1 131 ? -12.122 -10.017 21.012 1.00 90.56 131 VAL A O 1
ATOM 1002 N N . VAL A 1 132 ? -11.878 -8.989 19.040 1.00 90.81 132 VAL A N 1
ATOM 1003 C CA . VAL A 1 132 ? -12.330 -10.125 18.219 1.00 90.81 132 VAL A CA 1
ATOM 1004 C C . VAL A 1 132 ? -11.152 -10.900 17.645 1.00 90.81 132 VAL A C 1
ATOM 1006 O O . VAL A 1 132 ? -11.197 -12.126 17.603 1.00 90.81 132 VAL A O 1
ATOM 1009 N N . ALA A 1 133 ? -10.096 -10.207 17.224 1.00 88.62 133 ALA A N 1
ATOM 1010 C CA . ALA A 1 133 ? -8.888 -10.838 16.708 1.00 88.62 133 ALA A CA 1
ATOM 1011 C C . ALA A 1 133 ? -7.661 -9.972 16.994 1.00 88.62 133 ALA A C 1
ATOM 1013 O O . ALA A 1 133 ? -7.757 -8.748 17.021 1.00 88.62 133 ALA A O 1
ATOM 1014 N N . ILE A 1 134 ? -6.519 -10.622 17.198 1.00 89.56 134 ILE A N 1
ATOM 1015 C CA . ILE A 1 134 ? -5.208 -9.992 17.368 1.00 89.56 134 ILE A CA 1
ATOM 1016 C C . ILE A 1 134 ? -4.267 -10.692 16.384 1.00 89.56 134 ILE A C 1
ATOM 1018 O O . ILE A 1 134 ? -4.091 -11.907 16.470 1.00 89.56 134 ILE A O 1
ATOM 1022 N N . SER A 1 135 ? -3.671 -9.942 15.461 1.00 85.12 135 SER A N 1
ATOM 1023 C CA . SER A 1 135 ? -2.680 -10.415 14.490 1.00 85.12 135 SER A CA 1
ATOM 1024 C C . SER A 1 135 ? -1.482 -9.473 14.506 1.00 85.12 135 SER A C 1
ATOM 1026 O O . SER A 1 135 ? -1.636 -8.258 14.457 1.00 85.12 135 SER A O 1
ATOM 1028 N N . MET A 1 136 ? -0.265 -10.018 14.543 1.00 80.62 136 MET A N 1
ATOM 1029 C CA . MET A 1 136 ? 0.942 -9.195 14.373 1.00 80.62 136 MET A CA 1
ATOM 1030 C C . MET A 1 136 ? 1.109 -8.699 12.931 1.00 80.62 136 MET A C 1
ATOM 1032 O O . MET A 1 136 ? 1.858 -7.757 12.701 1.00 80.62 136 MET A O 1
ATOM 1036 N N . ARG A 1 137 ? 0.450 -9.353 11.964 1.00 81.38 137 ARG A N 1
ATOM 1037 C CA . ARG A 1 137 ? 0.507 -8.984 10.546 1.00 81.38 137 ARG A CA 1
ATOM 1038 C C . ARG A 1 137 ? -0.585 -7.984 10.176 1.00 81.38 137 ARG A C 1
ATOM 1040 O O . ARG A 1 137 ? -0.302 -7.033 9.463 1.00 81.38 137 ARG A O 1
ATOM 1047 N N . ASP A 1 138 ? -1.801 -8.226 10.658 1.00 79.75 138 ASP A N 1
ATOM 1048 C CA . ASP A 1 138 ? -3.015 -7.528 10.205 1.00 79.75 138 ASP A CA 1
ATOM 1049 C C . ASP A 1 138 ? -3.587 -6.579 11.272 1.00 79.75 138 ASP A C 1
ATOM 1051 O O . ASP A 1 138 ? -4.660 -6.019 11.093 1.00 79.75 138 ASP A O 1
ATOM 1055 N N . GLY A 1 139 ? -2.911 -6.441 12.416 1.00 84.69 139 GLY A N 1
ATOM 1056 C CA . GLY A 1 139 ? -3.355 -5.589 13.512 1.00 84.69 139 GLY A CA 1
ATOM 1057 C C . GLY A 1 139 ? -4.441 -6.207 14.391 1.00 84.69 139 GLY A C 1
ATOM 1058 O O . GLY A 1 139 ? -4.541 -7.427 14.563 1.00 84.69 139 GLY A O 1
ATOM 1059 N N . VAL A 1 140 ? -5.230 -5.348 15.034 1.00 89.38 140 VAL A N 1
ATOM 1060 C CA . VAL A 1 140 ? -6.248 -5.755 16.005 1.00 89.38 140 VAL A CA 1
ATOM 1061 C C . VAL A 1 140 ? -7.636 -5.402 15.502 1.00 89.38 140 VAL A C 1
ATOM 1063 O O . VAL A 1 140 ? -7.914 -4.260 15.155 1.00 89.38 140 VAL A O 1
ATOM 1066 N N . ARG A 1 141 ? -8.542 -6.380 15.554 1.00 90.50 141 ARG A N 1
ATOM 1067 C CA . ARG A 1 141 ? -9.960 -6.188 15.252 1.00 90.50 141 ARG A CA 1
ATOM 1068 C C . ARG A 1 141 ? -10.758 -6.073 16.540 1.00 90.50 141 ARG A C 1
ATOM 1070 O O . ARG A 1 141 ? -10.790 -7.008 17.349 1.00 90.50 141 ARG A O 1
ATOM 1077 N N . LEU A 1 142 ? -11.445 -4.953 16.700 1.00 90.44 142 LEU A N 1
ATOM 1078 C CA . LEU A 1 142 ? -12.362 -4.672 17.795 1.00 90.44 142 LEU A CA 1
ATOM 1079 C C . LEU A 1 142 ? -13.810 -4.674 17.309 1.00 90.44 142 LEU A C 1
ATOM 1081 O O . LEU A 1 142 ? -14.099 -4.488 16.129 1.00 90.44 142 LEU A O 1
ATOM 1085 N N . GLN A 1 143 ? -14.733 -4.884 18.238 1.00 90.50 143 GLN A N 1
ATOM 1086 C CA . GLN A 1 143 ? -16.163 -4.819 17.990 1.00 90.50 143 GLN A CA 1
ATOM 1087 C C . GLN A 1 143 ? -16.854 -4.041 19.104 1.00 90.50 143 GLN A C 1
ATOM 1089 O O . GLN A 1 143 ? -16.663 -4.355 20.276 1.00 90.50 143 GLN A O 1
ATOM 1094 N N . LYS A 1 144 ? -17.689 -3.070 18.747 1.00 88.19 144 LYS A N 1
ATOM 1095 C CA . LYS A 1 144 ? -18.533 -2.322 19.686 1.00 88.19 144 LYS A CA 1
ATOM 1096 C C . LYS A 1 144 ? -19.900 -2.112 19.050 1.00 88.19 144 LYS A C 1
ATOM 1098 O O . LYS A 1 144 ? -19.970 -1.755 17.882 1.00 88.19 144 LYS A O 1
ATOM 1103 N N . ASP A 1 145 ? -20.968 -2.427 19.780 1.00 84.88 145 ASP A N 1
ATOM 1104 C CA . ASP A 1 145 ? -22.361 -2.251 19.332 1.00 84.88 145 ASP A CA 1
ATOM 1105 C C . ASP A 1 145 ? -22.662 -2.839 17.937 1.00 84.88 145 ASP A C 1
ATOM 1107 O O . ASP A 1 145 ? -23.420 -2.294 17.143 1.00 84.88 145 ASP A O 1
ATOM 1111 N N . GLY A 1 146 ? -22.030 -3.973 17.612 1.00 82.62 146 GLY A N 1
ATOM 1112 C CA . GLY A 1 146 ? -22.158 -4.634 16.307 1.00 82.62 146 GLY A CA 1
ATOM 1113 C C . GLY A 1 146 ? -21.237 -4.089 15.207 1.00 82.62 146 GLY A C 1
ATOM 1114 O O . GLY A 1 146 ? -20.999 -4.799 14.231 1.00 82.62 146 GLY A O 1
ATOM 1115 N N . MET A 1 147 ? -20.645 -2.909 15.393 1.00 85.44 147 MET A N 1
ATOM 1116 C CA . MET A 1 147 ? -19.660 -2.311 14.489 1.00 85.44 147 MET A CA 1
ATOM 1117 C C . MET A 1 147 ? -18.286 -2.947 14.683 1.00 85.44 147 MET A C 1
ATOM 1119 O O . MET A 1 147 ? -17.887 -3.244 15.810 1.00 85.44 147 MET A O 1
ATOM 1123 N N . ARG A 1 148 ? -17.563 -3.172 13.581 1.00 89.69 148 ARG A N 1
ATOM 1124 C CA . ARG A 1 148 ? -16.196 -3.713 13.585 1.00 89.69 148 ARG A CA 1
ATOM 1125 C C . ARG A 1 148 ? -15.204 -2.600 13.282 1.00 89.69 148 ARG A C 1
ATOM 1127 O O . ARG A 1 148 ? -15.426 -1.828 12.356 1.00 89.69 148 ARG A O 1
ATOM 1134 N N . TYR A 1 149 ? -14.119 -2.573 14.040 1.00 86.75 149 TYR A N 1
ATOM 1135 C CA . TYR A 1 149 ? -13.038 -1.609 13.907 1.00 86.75 149 TYR A CA 1
ATOM 1136 C C . TYR A 1 149 ? -11.737 -2.369 13.711 1.00 86.75 149 TYR A C 1
ATOM 1138 O O . TYR A 1 149 ? -11.360 -3.168 14.568 1.00 86.75 149 TYR A O 1
ATOM 1146 N N . ASP A 1 150 ? -11.078 -2.123 12.588 1.00 87.50 150 ASP A N 1
ATOM 1147 C CA . ASP A 1 150 ? -9.774 -2.695 12.276 1.00 87.50 150 ASP A CA 1
ATOM 1148 C C . ASP A 1 150 ? -8.723 -1.626 12.574 1.00 87.50 150 ASP A C 1
ATOM 1150 O O . ASP A 1 150 ? -8.794 -0.518 12.044 1.00 87.50 150 ASP A O 1
ATOM 1154 N N . ILE A 1 151 ? -7.817 -1.929 13.502 1.00 84.62 151 ILE A N 1
ATOM 1155 C CA . ILE A 1 151 ? -6.759 -1.021 13.942 1.00 84.62 151 ILE A CA 1
ATOM 1156 C C . ILE A 1 151 ? -5.425 -1.617 13.524 1.00 84.62 151 ILE A C 1
ATOM 1158 O O . ILE A 1 151 ? -4.992 -2.644 14.061 1.00 84.62 151 ILE A O 1
ATOM 1162 N N . ASP A 1 152 ? -4.775 -0.938 12.589 1.00 81.75 152 ASP A N 1
ATOM 1163 C CA . ASP A 1 152 ? -3.436 -1.281 12.138 1.00 81.75 152 ASP A CA 1
ATOM 1164 C C . ASP A 1 152 ? -2.388 -0.908 13.192 1.00 81.75 152 ASP A C 1
ATOM 1166 O O . ASP A 1 152 ? -2.556 0.016 13.993 1.00 81.75 152 ASP A O 1
ATOM 1170 N N . ILE A 1 153 ? -1.277 -1.640 13.187 1.00 75.62 153 ILE A N 1
ATOM 1171 C CA . ILE A 1 153 ? -0.126 -1.345 14.041 1.00 75.62 153 ILE A CA 1
ATOM 1172 C C . ILE A 1 153 ? 0.746 -0.343 13.286 1.00 75.62 153 ILE A C 1
ATOM 1174 O O . ILE A 1 153 ? 1.400 -0.703 12.307 1.00 75.62 153 ILE A O 1
ATOM 1178 N N . SER A 1 154 ? 0.773 0.909 13.736 1.00 61.88 154 SER A N 1
ATOM 1179 C CA . SER A 1 154 ? 1.783 1.869 13.292 1.00 61.88 154 SER A CA 1
ATOM 1180 C C . SER A 1 154 ? 3.094 1.579 14.028 1.00 61.88 154 SER A C 1
ATOM 1182 O O . SER A 1 154 ? 3.142 1.717 15.253 1.00 61.88 154 SER A O 1
ATOM 1184 N N . TRP A 1 155 ? 4.112 1.124 13.296 1.00 60.78 155 TRP A N 1
ATOM 1185 C CA . TRP A 1 155 ? 5.469 0.895 13.804 1.00 60.78 155 TRP A CA 1
ATOM 1186 C C . TRP A 1 155 ? 6.247 2.198 14.006 1.00 60.78 155 TRP A C 1
ATOM 1188 O O . TRP A 1 155 ? 5.950 3.189 13.302 1.00 60.78 155 TRP A O 1
#

pLDDT: mean 71.97, std 18.05, range [32.31, 92.81]

Radius of gyration: 36.48 Å; chains: 1; bounding box: 78×54×102 Å

Sequence (155 aa):
MKRLMILSMMCTSGLAYAEMDGSKILMEEAERAKEVQRLQYQAELLKQRAEIAKYMDEIQKHGGDVTDFGTVSTRSTGTSNAPVSVSAPAIPKVDELPTVLNIENNRAAFQTNEGKVFGKVGQTLPGGYRVVAISMRDGVRLQKDGMRYDIDISW

Foldseek 3Di:
DDDDDPDPDDDDPVPVVVVVVVVVVVVVVVVVVVVVVVVVVVVVVVVVVVVVVVVVVVCVVPVDDCVVVDDDPPPDDDDDDDDDDDDDDDDPPDLDDWAFDDDDDQWTWTQGPVGTDIDHAQDADPSQWHWPGADPVQGTWIDHPNDIDGHDDDD